Protein AF-Q7XZN8-F1 (afdb_monomer)

Sequence (76 aa):
LSDETWKMGDIVHTLTNRRWLEKCVTYAESHDQALVGDKTIAFWLMDKDMYDFMALDRPSTPTIDRGIALHKMIRL

Mean predicted aligned error: 3.27 Å

Organism: Zea mays (NCBI:txid4577)

Radius of gyration: 15.39 Å; Cα contacts (8 Å, |Δi|>4): 42; chains: 1; bounding box: 31×27×46 Å

InterPro domains:
  IPR017853 Glycoside hydrolase superfamily [SSF51445] (3-73)

Solvent-accessible surface area (backbone atoms only — not comparable to full-atom values): 5007 Å² total; per-residue (Å²): 135,64,79,90,72,63,56,65,66,57,53,52,46,68,76,61,73,66,64,86,97,58,90,80,90,84,74,84,72,60,76,70,34,71,36,95,91,55,63,38,72,66,46,73,49,30,47,76,53,56,78,76,38,70,52,90,93,50,81,66,45,76,54,47,56,51,25,57,51,49,60,47,65,70,70,109

Structure (mmCIF, N/CA/C/O backbone):
data_AF-Q7XZN8-F1
#
_entry.id   AF-Q7XZN8-F1
#
loop_
_atom_site.group_PDB
_atom_site.id
_atom_site.type_symbol
_atom_site.label_atom_id
_atom_site.label_alt_id
_atom_site.label_comp_id
_atom_site.label_asym_id
_atom_site.label_entity_id
_atom_site.label_seq_id
_atom_site.pdbx_PDB_ins_code
_atom_site.Cartn_x
_atom_site.Cartn_y
_atom_site.Cartn_z
_atom_site.occupancy
_atom_site.B_iso_or_equiv
_atom_site.auth_seq_id
_atom_site.auth_comp_id
_atom_site.auth_asym_id
_atom_site.auth_atom_id
_atom_site.pdbx_PDB_model_num
ATOM 1 N N . LEU A 1 1 ? 16.090 2.677 2.111 1.00 64.88 1 LEU A N 1
ATOM 2 C CA . LEU A 1 1 ? 16.128 1.609 3.136 1.00 64.88 1 LEU A CA 1
ATOM 3 C C . LEU A 1 1 ? 15.727 0.317 2.457 1.00 64.88 1 LEU A C 1
ATOM 5 O O . LEU A 1 1 ? 14.900 0.382 1.556 1.00 64.88 1 LEU A O 1
ATOM 9 N N . SER A 1 2 ? 16.353 -0.795 2.822 1.00 87.75 2 SER A N 1
ATOM 10 C CA . SER A 1 2 ? 16.032 -2.098 2.245 1.00 87.75 2 SER A CA 1
ATOM 11 C C . SER A 1 2 ? 14.863 -2.745 2.996 1.00 87.75 2 SER A C 1
ATOM 13 O O . SER A 1 2 ? 14.588 -2.383 4.146 1.00 87.75 2 SER A O 1
ATOM 15 N N . ASP A 1 3 ? 14.157 -3.670 2.355 1.00 91.12 3 ASP A N 1
ATOM 16 C CA . ASP A 1 3 ? 12.930 -4.271 2.902 1.00 91.12 3 ASP A CA 1
ATOM 17 C C . ASP A 1 3 ? 13.180 -5.046 4.194 1.00 91.12 3 ASP A C 1
ATOM 19 O O . ASP A 1 3 ? 12.332 -5.097 5.080 1.00 91.12 3 ASP A O 1
ATOM 23 N N . GLU A 1 4 ? 14.384 -5.588 4.353 1.00 94.38 4 GLU A N 1
ATOM 24 C CA . GLU A 1 4 ? 14.795 -6.362 5.523 1.00 94.38 4 GLU A CA 1
ATOM 25 C C . GLU A 1 4 ? 14.865 -5.503 6.792 1.00 94.38 4 GLU A C 1
ATOM 27 O O . GLU A 1 4 ? 14.904 -6.025 7.904 1.00 94.38 4 GLU A O 1
ATOM 32 N N . THR A 1 5 ? 14.867 -4.175 6.644 1.00 96.50 5 THR A N 1
ATOM 33 C CA . THR A 1 5 ? 14.867 -3.240 7.776 1.00 96.50 5 THR A CA 1
ATOM 34 C C . THR A 1 5 ? 13.465 -2.936 8.306 1.00 96.50 5 THR A C 1
ATOM 36 O O . THR A 1 5 ? 13.329 -2.221 9.302 1.00 96.50 5 THR A O 1
ATOM 39 N N . TRP A 1 6 ? 12.414 -3.469 7.673 1.00 94.75 6 TRP A N 1
ATOM 40 C CA . TRP A 1 6 ? 11.037 -3.232 8.090 1.00 94.75 6 TRP A CA 1
ATOM 41 C C . TRP A 1 6 ? 10.732 -3.936 9.410 1.00 94.75 6 TRP A C 1
ATOM 43 O O . TRP A 1 6 ? 10.821 -5.157 9.550 1.00 94.75 6 TRP A O 1
ATOM 53 N N . LYS A 1 7 ? 10.324 -3.145 10.400 1.00 97.12 7 LYS A N 1
ATOM 54 C CA . LYS A 1 7 ? 9.964 -3.637 11.726 1.00 97.12 7 LYS A CA 1
ATOM 55 C C . LYS A 1 7 ? 8.499 -4.047 11.743 1.00 97.12 7 LYS A C 1
ATOM 57 O O . LYS A 1 7 ? 7.613 -3.214 11.907 1.00 97.12 7 LYS A O 1
ATOM 62 N N . MET A 1 8 ? 8.249 -5.349 11.634 1.00 96.56 8 MET A N 1
ATOM 63 C CA . MET A 1 8 ? 6.884 -5.895 11.638 1.00 96.56 8 MET A CA 1
ATOM 64 C C . MET A 1 8 ? 6.098 -5.519 12.905 1.00 96.56 8 MET A C 1
ATOM 66 O O . MET A 1 8 ? 4.897 -5.275 12.830 1.00 96.56 8 MET A O 1
ATOM 70 N N . GLY A 1 9 ? 6.776 -5.403 14.054 1.00 97.94 9 GLY A N 1
ATOM 71 C CA . GLY A 1 9 ? 6.163 -4.932 15.300 1.00 97.94 9 GLY A CA 1
ATOM 72 C C . GLY A 1 9 ? 5.631 -3.499 15.211 1.00 97.94 9 GLY A C 1
ATOM 73 O O . GLY A 1 9 ? 4.527 -3.241 15.685 1.00 97.94 9 GLY A O 1
ATOM 74 N N . ASP A 1 10 ? 6.361 -2.600 14.547 1.00 98.00 10 ASP A N 1
ATOM 75 C CA . ASP A 1 10 ? 5.947 -1.203 14.375 1.00 98.00 10 ASP A CA 1
ATOM 76 C C . ASP A 1 10 ? 4.728 -1.120 13.447 1.00 98.00 10 ASP A C 1
ATOM 78 O O . ASP A 1 10 ? 3.771 -0.420 13.759 1.00 98.00 10 ASP A O 1
ATOM 82 N N . ILE A 1 11 ? 4.707 -1.904 12.361 1.00 97.19 11 ILE A N 1
ATOM 83 C CA . ILE A 1 11 ? 3.565 -1.972 11.434 1.00 97.19 11 ILE A CA 1
ATOM 84 C C . ILE A 1 11 ? 2.301 -2.434 12.169 1.00 97.19 11 ILE A C 1
ATOM 86 O O . ILE A 1 11 ? 1.267 -1.767 12.115 1.00 97.19 11 ILE A O 1
ATOM 90 N N . VAL A 1 12 ? 2.380 -3.553 12.897 1.00 98.00 12 VAL A N 1
ATOM 91 C CA . VAL A 1 12 ? 1.244 -4.077 13.672 1.00 98.00 12 VAL A CA 1
ATOM 92 C C . VAL A 1 12 ? 0.803 -3.070 14.727 1.00 98.00 12 VAL A C 1
ATOM 94 O O . VAL A 1 12 ? -0.396 -2.840 14.887 1.00 98.00 12 VAL A O 1
ATOM 97 N N . HIS A 1 13 ? 1.747 -2.445 15.430 1.00 98.19 13 HIS A N 1
ATOM 98 C CA . HIS A 1 13 ? 1.431 -1.429 16.423 1.00 98.19 13 HIS A CA 1
ATOM 99 C C . HIS A 1 13 ? 0.683 -0.248 15.794 1.00 98.19 13 HIS A C 1
ATOM 101 O O . HIS A 1 13 ? -0.394 0.097 16.266 1.00 98.19 13 HIS A O 1
ATOM 107 N N . THR A 1 14 ? 1.175 0.320 14.691 1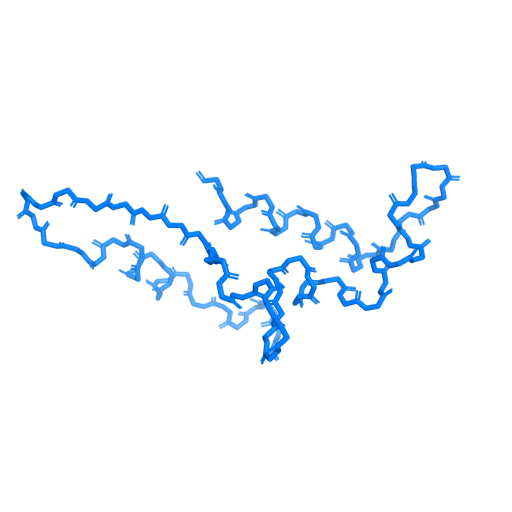.00 97.94 14 THR A N 1
ATOM 108 C CA . THR A 1 14 ? 0.517 1.434 13.994 1.00 97.94 14 THR A CA 1
ATOM 109 C C . THR A 1 14 ? -0.893 1.078 13.515 1.00 97.94 14 THR A C 1
ATOM 111 O O . THR A 1 14 ? -1.798 1.897 13.646 1.00 97.94 14 THR A O 1
ATOM 114 N N . LEU A 1 15 ? -1.113 -0.143 13.013 1.00 97.19 15 LEU A N 1
ATOM 115 C CA . LEU A 1 15 ? -2.430 -0.586 12.533 1.00 97.19 15 LEU A CA 1
ATOM 116 C C . LEU A 1 15 ? -3.433 -0.861 13.664 1.00 97.19 15 LEU A C 1
ATOM 118 O O . LEU A 1 15 ? -4.644 -0.731 13.475 1.00 97.19 15 LEU A O 1
ATOM 122 N N . THR A 1 16 ? -2.947 -1.273 14.835 1.00 97.12 16 THR A N 1
ATOM 123 C CA . THR A 1 16 ? -3.792 -1.708 15.960 1.00 97.12 16 THR A CA 1
ATOM 124 C C . THR A 1 16 ? -3.932 -0.670 17.071 1.00 97.12 16 THR A C 1
ATOM 126 O O . THR A 1 16 ? -4.836 -0.805 17.897 1.00 97.12 16 THR A O 1
ATOM 129 N N . ASN A 1 17 ? -3.090 0.368 17.098 1.00 97.88 17 ASN A N 1
ATOM 130 C CA . ASN A 1 17 ? -3.096 1.405 18.126 1.00 97.88 17 ASN A CA 1
ATOM 131 C C . ASN A 1 17 ? -4.294 2.354 17.967 1.00 97.88 17 ASN A C 1
ATOM 133 O O . ASN A 1 17 ? -4.199 3.447 17.411 1.00 97.88 17 ASN A O 1
ATOM 137 N N . ARG A 1 18 ? -5.447 1.912 18.465 1.00 97.06 18 ARG A N 1
ATOM 138 C CA . ARG A 1 18 ? -6.711 2.649 18.451 1.00 97.06 18 ARG A CA 1
ATOM 139 C C . ARG A 1 18 ? -7.462 2.454 19.760 1.00 97.06 18 ARG A C 1
ATOM 141 O O . ARG A 1 18 ? -7.271 1.462 20.464 1.00 97.06 18 ARG A O 1
ATOM 148 N N . ARG A 1 19 ? -8.347 3.396 20.083 1.00 97.38 19 ARG A N 1
ATOM 149 C CA . ARG A 1 19 ? -9.140 3.346 21.315 1.00 97.38 19 ARG A CA 1
ATOM 150 C C . ARG A 1 19 ? -10.162 2.218 21.251 1.00 97.38 19 ARG A C 1
ATOM 152 O O . ARG A 1 19 ? -10.858 2.035 20.253 1.00 97.38 19 ARG A O 1
ATOM 159 N N . TRP A 1 20 ? -10.271 1.468 22.343 1.00 96.19 20 TRP A N 1
ATOM 160 C CA . TRP A 1 20 ? -11.336 0.485 22.472 1.00 96.19 20 TRP A CA 1
ATOM 161 C C . TRP A 1 20 ? -12.699 1.206 22.513 1.00 96.19 20 TRP A C 1
ATOM 163 O O . TRP A 1 20 ? -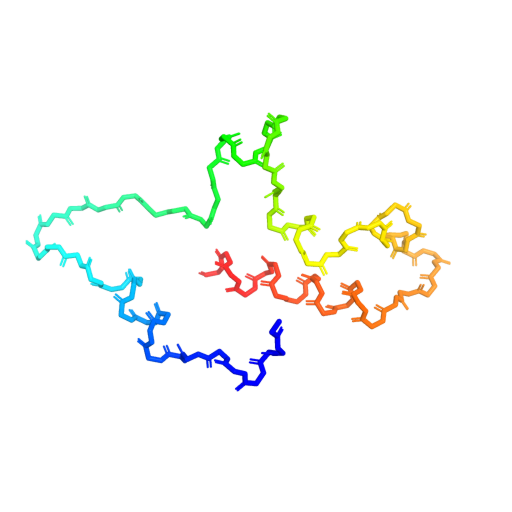12.829 2.254 23.137 1.00 96.19 20 TRP A O 1
ATOM 173 N N . LEU A 1 21 ? -13.692 0.635 21.827 1.00 96.00 21 LEU A N 1
ATOM 174 C CA . LEU A 1 21 ? -15.070 1.083 21.618 1.00 96.00 21 LEU A CA 1
ATOM 175 C C . LEU A 1 21 ? -15.238 2.261 20.652 1.00 96.00 21 LEU A C 1
ATOM 177 O O . LEU A 1 21 ? -16.364 2.693 20.418 1.00 96.00 21 LEU A O 1
ATOM 181 N N . GLU A 1 22 ? -14.161 2.707 20.004 1.00 97.88 22 GLU A N 1
ATOM 182 C CA . GLU A 1 22 ? -14.222 3.712 18.944 1.00 97.88 22 GLU A CA 1
ATOM 183 C C . GLU A 1 22 ? -14.031 3.054 17.575 1.00 97.88 22 GLU A C 1
ATOM 185 O O . GLU A 1 22 ? -13.043 2.366 17.312 1.00 97.88 22 GLU A O 1
ATOM 190 N N . LYS A 1 23 ? -15.016 3.231 16.688 1.00 96.88 23 LYS A N 1
ATOM 191 C CA . LYS A 1 23 ? -14.921 2.754 15.304 1.00 96.88 23 LYS A CA 1
ATOM 192 C C . LYS A 1 23 ? -13.963 3.658 14.531 1.00 96.88 23 LYS A C 1
ATOM 194 O O . LYS A 1 23 ? -14.058 4.877 14.628 1.00 96.88 23 LYS A O 1
ATOM 199 N N . CYS A 1 24 ? -13.101 3.061 13.714 1.00 96.94 24 CYS A N 1
ATO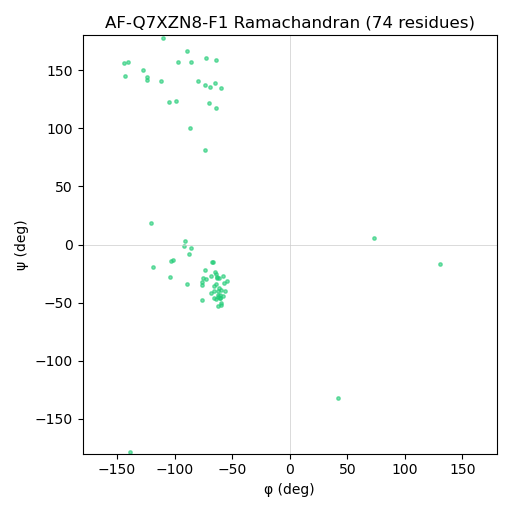M 200 C CA . CYS A 1 24 ? -12.154 3.783 12.867 1.00 96.94 24 CYS A CA 1
ATOM 201 C C . CYS A 1 24 ? -12.334 3.370 11.405 1.00 96.94 24 CYS A C 1
ATOM 203 O O . CYS A 1 24 ? -12.589 2.198 11.122 1.00 96.94 24 CYS A O 1
ATOM 205 N N . VAL A 1 25 ? -12.163 4.323 10.490 1.00 97.00 25 VAL A N 1
ATOM 206 C CA . VAL A 1 25 ? -12.023 4.061 9.054 1.00 97.00 25 VAL A CA 1
ATOM 207 C C . VAL A 1 25 ? -10.537 4.085 8.736 1.00 97.00 25 VAL A C 1
ATOM 209 O O . VAL A 1 25 ? -9.863 5.068 9.034 1.00 97.00 25 VAL A O 1
ATOM 212 N N . THR A 1 26 ? -10.026 3.002 8.163 1.00 96.38 26 THR A N 1
ATOM 213 C CA . THR A 1 26 ? -8.612 2.864 7.809 1.00 96.38 26 THR A CA 1
ATOM 214 C C . THR A 1 26 ? -8.452 2.848 6.300 1.00 96.38 26 THR A C 1
ATOM 216 O O . THR A 1 26 ? -9.245 2.231 5.590 1.00 96.38 26 THR A O 1
ATOM 219 N N . TYR A 1 27 ? -7.406 3.502 5.821 1.00 97.56 27 TYR A N 1
ATOM 220 C CA . TYR A 1 27 ? -7.009 3.540 4.421 1.00 97.56 27 TYR A CA 1
ATOM 221 C C . TYR A 1 27 ? -5.480 3.535 4.358 1.00 97.56 27 TYR A C 1
ATOM 223 O O . TYR A 1 27 ? -4.826 4.088 5.241 1.00 97.56 27 TYR A O 1
ATOM 231 N N . ALA A 1 28 ? -4.911 2.885 3.343 1.00 97.25 28 ALA A N 1
ATOM 232 C CA . ALA A 1 28 ? -3.459 2.814 3.172 1.00 97.25 28 ALA A CA 1
ATOM 233 C C . ALA A 1 28 ? -2.869 4.124 2.616 1.00 97.25 28 ALA A C 1
ATOM 235 O O . ALA A 1 28 ? -1.754 4.500 2.959 1.00 97.25 28 ALA A O 1
ATOM 236 N N . GLU A 1 29 ? -3.636 4.830 1.786 1.00 97.69 29 GLU A N 1
ATOM 237 C CA . GLU A 1 29 ? -3.318 6.145 1.227 1.00 97.69 29 GLU A CA 1
ATOM 238 C C . GLU A 1 29 ? -4.608 6.968 1.115 1.00 97.69 29 GLU A C 1
ATOM 240 O O . GLU A 1 29 ? -5.705 6.403 1.078 1.00 97.69 29 GLU A O 1
ATOM 245 N N . SER A 1 30 ? -4.494 8.295 1.106 1.00 96.00 30 SER A N 1
ATOM 246 C CA . SER A 1 30 ? -5.628 9.211 0.964 1.00 96.00 30 SER A CA 1
ATOM 247 C C . SER A 1 30 ? -5.593 9.924 -0.390 1.00 96.00 30 SER A C 1
ATOM 249 O O . SER A 1 30 ? -4.670 9.750 -1.183 1.00 96.00 30 SER A O 1
ATOM 251 N N . HIS A 1 31 ? -6.602 10.754 -0.655 1.00 95.94 31 HIS A N 1
ATOM 252 C CA . HIS A 1 31 ? -6.656 11.548 -1.880 1.00 95.94 31 HIS A CA 1
ATOM 253 C C . HIS A 1 31 ? -5.508 12.563 -2.008 1.00 95.94 31 HIS A C 1
ATOM 255 O O . HIS A 1 31 ? -5.099 12.856 -3.128 1.00 95.94 31 HIS A O 1
ATOM 261 N N . ASP A 1 32 ? -4.955 13.052 -0.891 1.00 94.94 32 ASP A N 1
ATOM 262 C CA . ASP A 1 32 ? -3.869 14.037 -0.908 1.00 94.94 32 ASP A CA 1
ATOM 263 C C . ASP A 1 32 ? -2.586 13.448 -1.506 1.00 94.94 32 ASP A C 1
ATOM 265 O O . ASP A 1 32 ? -1.896 14.121 -2.268 1.00 94.94 32 ASP A O 1
ATOM 269 N N . GLN A 1 33 ? -2.302 12.162 -1.254 1.00 95.81 33 GLN A N 1
ATOM 270 C CA . GLN A 1 33 ? -1.136 11.474 -1.826 1.00 95.81 33 GLN A CA 1
ATOM 271 C C . GLN A 1 33 ? -1.222 11.286 -3.349 1.00 95.81 33 GLN A C 1
ATOM 273 O O . GLN A 1 33 ? -0.219 10.981 -3.993 1.00 95.81 33 GLN A O 1
ATOM 278 N N . ALA A 1 34 ? -2.410 11.455 -3.937 1.00 93.94 34 ALA A N 1
ATOM 279 C CA . ALA A 1 34 ? -2.605 11.416 -5.383 1.00 93.94 34 ALA A CA 1
ATOM 280 C C . ALA A 1 34 ? -2.398 12.787 -6.054 1.00 93.94 34 ALA A C 1
ATOM 282 O O . ALA A 1 34 ? -2.409 12.871 -7.284 1.00 93.94 34 ALA A O 1
ATOM 283 N N . LEU A 1 35 ? -2.239 13.858 -5.270 1.00 93.69 35 LEU A N 1
ATOM 284 C CA . LEU A 1 35 ? -2.044 15.214 -5.773 1.00 93.69 35 LEU A CA 1
ATOM 285 C C . LEU A 1 35 ? -0.564 15.539 -6.002 1.00 93.69 35 LEU A C 1
ATOM 287 O O . LEU A 1 35 ? 0.353 14.850 -5.558 1.00 93.69 35 LEU A O 1
ATOM 291 N N . VAL A 1 36 ? -0.335 16.647 -6.710 1.00 86.94 36 VAL A N 1
ATOM 292 C CA . VAL A 1 36 ? 1.009 17.180 -6.951 1.00 86.94 36 VAL A CA 1
ATOM 293 C C . VAL A 1 36 ? 1.628 17.602 -5.620 1.00 86.94 36 VAL A C 1
ATOM 295 O O . VAL A 1 36 ? 1.133 18.516 -4.965 1.00 86.94 36 VAL A O 1
ATOM 298 N N . GLY A 1 37 ? 2.733 16.960 -5.248 1.00 88.19 37 GLY A N 1
ATOM 299 C CA . GLY A 1 37 ? 3.452 17.232 -4.000 1.00 88.19 37 GLY A CA 1
ATOM 300 C C . GLY A 1 37 ? 3.774 15.974 -3.199 1.00 88.19 37 GLY A C 1
ATOM 301 O O . GLY A 1 37 ? 4.681 16.013 -2.372 1.00 88.19 37 GLY A O 1
ATOM 302 N N . ASP A 1 38 ? 3.105 14.859 -3.496 1.00 94.38 38 ASP A N 1
ATOM 303 C CA . ASP A 1 38 ? 3.412 13.540 -2.943 1.00 94.38 38 ASP A CA 1
ATOM 304 C C . ASP A 1 38 ? 3.298 12.456 -4.037 1.00 94.38 38 ASP A C 1
ATOM 306 O O . ASP A 1 38 ? 3.085 12.752 -5.217 1.00 94.38 38 ASP A O 1
ATOM 310 N N . LYS A 1 39 ? 3.518 11.196 -3.663 1.00 95.19 39 LYS A N 1
ATOM 311 C CA . LYS A 1 39 ? 3.454 10.022 -4.530 1.00 95.19 39 LYS A CA 1
ATOM 312 C C . LYS A 1 39 ? 2.463 9.007 -3.959 1.00 95.19 39 LYS A C 1
ATOM 314 O O . LYS A 1 39 ? 2.458 8.733 -2.760 1.00 95.19 39 LYS A O 1
ATOM 319 N N . THR A 1 40 ? 1.705 8.361 -4.841 1.00 97.44 40 THR A N 1
ATOM 320 C CA . THR A 1 40 ? 0.890 7.191 -4.479 1.00 97.44 40 THR A CA 1
ATOM 321 C C . THR A 1 40 ? 1.777 6.027 -4.040 1.00 97.44 40 THR A C 1
ATOM 323 O O . THR A 1 40 ? 2.948 5.946 -4.426 1.00 97.44 40 THR A O 1
ATOM 326 N N . ILE A 1 41 ? 1.227 5.070 -3.289 1.00 97.62 41 ILE A N 1
ATOM 327 C CA . ILE A 1 41 ? 1.959 3.856 -2.885 1.00 97.62 41 ILE A CA 1
ATOM 328 C C . ILE A 1 41 ? 2.489 3.116 -4.121 1.00 97.62 41 ILE A C 1
ATOM 330 O O . ILE A 1 41 ? 3.627 2.649 -4.127 1.00 97.62 41 ILE A O 1
ATOM 334 N N . ALA A 1 42 ? 1.700 3.044 -5.196 1.00 97.44 42 ALA A N 1
ATOM 335 C CA . ALA A 1 42 ? 2.132 2.444 -6.456 1.00 97.44 42 ALA A CA 1
ATOM 336 C C . ALA A 1 42 ? 3.390 3.129 -7.017 1.00 97.44 42 ALA A C 1
ATOM 338 O O . ALA A 1 42 ? 4.341 2.451 -7.409 1.00 97.44 42 ALA A O 1
ATOM 339 N N . PHE A 1 43 ? 3.432 4.463 -6.995 1.00 97.06 43 PHE A N 1
ATOM 340 C CA . PHE A 1 43 ? 4.571 5.222 -7.502 1.00 97.06 43 PHE A CA 1
ATOM 341 C C . PHE A 1 43 ? 5.778 5.192 -6.548 1.00 97.06 43 PHE A C 1
ATOM 343 O O . PHE A 1 43 ? 6.916 5.206 -7.006 1.00 97.06 43 PHE A O 1
ATOM 350 N N . TRP A 1 44 ? 5.562 5.053 -5.237 1.00 97.00 44 TRP A N 1
ATOM 351 C CA . TRP A 1 44 ? 6.630 4.748 -4.276 1.00 97.00 44 TRP A CA 1
ATOM 352 C C . TRP A 1 44 ? 7.277 3.378 -4.515 1.00 97.00 44 TRP A C 1
ATOM 354 O O . TRP A 1 44 ? 8.472 3.216 -4.274 1.00 97.00 44 TRP A O 1
ATOM 364 N N . LEU A 1 45 ? 6.502 2.389 -4.971 1.00 96.75 45 LEU A N 1
ATOM 365 C CA . LEU A 1 45 ? 6.970 1.013 -5.144 1.00 96.75 45 LEU A CA 1
ATOM 366 C C . LEU A 1 45 ? 7.586 0.729 -6.519 1.00 96.75 45 LEU A C 1
ATOM 368 O O . LEU A 1 45 ? 8.495 -0.095 -6.601 1.00 96.75 45 LEU A O 1
ATOM 372 N N . MET A 1 46 ? 7.075 1.363 -7.576 1.00 97.50 46 MET A N 1
ATOM 373 C CA . MET A 1 46 ? 7.429 1.052 -8.969 1.00 97.50 46 MET A CA 1
ATOM 374 C C . MET A 1 46 ? 8.071 2.228 -9.717 1.00 97.50 46 MET A C 1
ATOM 376 O O . MET A 1 46 ? 8.739 2.006 -10.723 1.00 97.50 46 MET A O 1
ATOM 380 N N . ASP A 1 47 ? 7.894 3.461 -9.229 1.00 96.12 47 ASP A N 1
ATOM 381 C CA . ASP A 1 47 ? 8.426 4.702 -9.809 1.00 96.12 47 ASP A CA 1
ATOM 382 C C . ASP A 1 47 ? 8.307 4.732 -11.348 1.00 96.12 47 ASP A C 1
ATOM 384 O O . ASP A 1 47 ? 7.243 4.431 -11.898 1.00 96.12 47 ASP A O 1
ATOM 388 N N . LYS A 1 48 ? 9.379 5.081 -12.069 1.00 96.44 48 LYS A N 1
ATOM 389 C CA . LYS A 1 48 ? 9.359 5.172 -13.535 1.00 96.44 48 LYS A CA 1
ATOM 390 C C . LYS A 1 48 ? 9.101 3.841 -14.255 1.00 96.44 48 LYS A C 1
ATOM 392 O O . LYS A 1 48 ? 8.579 3.866 -15.365 1.00 96.44 48 LYS A O 1
ATOM 397 N N . ASP A 1 49 ? 9.421 2.695 -13.647 1.00 95.19 49 ASP A N 1
ATOM 398 C CA . ASP A 1 49 ? 9.256 1.386 -14.299 1.00 95.19 49 ASP A CA 1
ATOM 399 C C . ASP A 1 49 ? 7.770 1.090 -14.566 1.00 95.19 49 ASP A C 1
ATOM 401 O O . ASP A 1 49 ? 7.432 0.345 -15.489 1.00 95.19 49 ASP A O 1
ATOM 405 N N . MET A 1 50 ? 6.873 1.725 -13.802 1.00 95.62 50 MET A N 1
ATOM 406 C CA . MET A 1 50 ? 5.424 1.638 -13.986 1.00 95.62 50 MET A CA 1
ATOM 407 C C . MET A 1 50 ? 4.973 2.083 -15.389 1.00 95.62 50 MET A C 1
ATOM 409 O O . MET A 1 50 ? 3.940 1.621 -15.870 1.00 95.62 50 MET A O 1
ATOM 413 N N . TYR A 1 51 ? 5.721 2.961 -16.062 1.00 95.25 51 TYR A N 1
ATOM 414 C CA . TYR A 1 51 ? 5.355 3.431 -17.401 1.00 95.25 51 TYR A CA 1
ATOM 415 C C . TYR A 1 51 ? 5.652 2.397 -18.493 1.00 95.25 51 TYR A C 1
ATOM 417 O O . TYR A 1 51 ? 4.886 2.272 -19.449 1.00 95.25 51 TYR A O 1
ATOM 425 N N . ASP A 1 52 ? 6.728 1.626 -18.337 1.00 94.62 52 ASP A N 1
ATOM 426 C CA . ASP A 1 52 ? 7.261 0.787 -19.412 1.00 94.62 52 ASP A CA 1
ATOM 427 C C . ASP A 1 52 ? 6.924 -0.702 -19.249 1.00 94.62 52 ASP A C 1
ATOM 429 O O . ASP A 1 52 ? 6.801 -1.411 -20.252 1.00 94.62 52 ASP A O 1
ATOM 433 N N . PHE A 1 53 ? 6.734 -1.175 -18.010 1.00 95.44 53 PHE A N 1
ATOM 434 C CA . PHE A 1 53 ? 6.722 -2.607 -17.668 1.00 95.44 53 PHE A CA 1
AT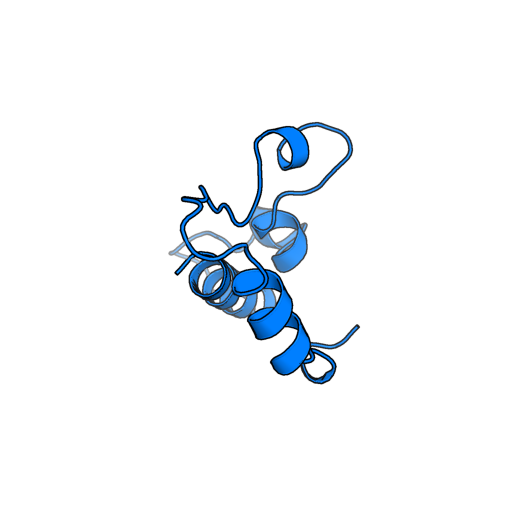OM 435 C C . PHE A 1 53 ? 5.412 -3.114 -17.041 1.00 95.44 53 PHE A C 1
ATOM 437 O O . PHE A 1 53 ? 5.382 -4.187 -16.445 1.00 95.44 53 PHE A O 1
ATOM 444 N N . MET A 1 54 ? 4.310 -2.373 -17.194 1.00 95.19 54 MET A N 1
ATOM 445 C CA . MET A 1 54 ? 2.976 -2.780 -16.711 1.00 95.19 54 MET A CA 1
ATOM 446 C C . MET A 1 54 ? 2.143 -3.552 -17.749 1.00 95.19 54 MET A C 1
ATOM 448 O O . MET A 1 54 ? 1.004 -3.932 -17.475 1.00 95.19 54 MET A O 1
ATOM 452 N N . ALA A 1 55 ? 2.676 -3.755 -18.956 1.00 94.19 55 ALA A N 1
ATOM 453 C CA . ALA A 1 55 ? 1.972 -4.440 -20.035 1.00 94.19 55 ALA A CA 1
ATOM 454 C C . ALA A 1 55 ? 2.022 -5.969 -19.863 1.00 94.19 55 ALA A C 1
ATOM 456 O O . ALA A 1 55 ? 3.052 -6.521 -19.492 1.00 94.19 55 ALA A O 1
ATOM 457 N N . LEU A 1 56 ? 0.916 -6.656 -20.167 1.00 93.06 56 LEU A N 1
ATOM 458 C CA . LEU A 1 56 ? 0.800 -8.117 -20.024 1.00 93.06 56 LEU A CA 1
ATOM 459 C C . LEU A 1 56 ? 1.570 -8.903 -21.096 1.00 93.06 56 LEU A C 1
ATOM 461 O O . LEU A 1 56 ? 1.858 -10.081 -20.912 1.00 93.06 56 LEU A O 1
ATOM 465 N N . ASP A 1 57 ? 1.848 -8.271 -22.233 1.00 93.19 57 ASP A N 1
ATOM 466 C CA . ASP A 1 57 ? 2.489 -8.866 -23.407 1.00 93.19 57 ASP A CA 1
ATOM 467 C C . ASP A 1 57 ? 4.019 -8.728 -23.397 1.00 93.19 57 ASP A C 1
ATOM 469 O O . ASP A 1 57 ? 4.693 -9.144 -24.341 1.00 93.19 57 ASP A O 1
ATOM 473 N N . ARG A 1 58 ? 4.579 -8.153 -22.328 1.00 86.56 58 ARG A 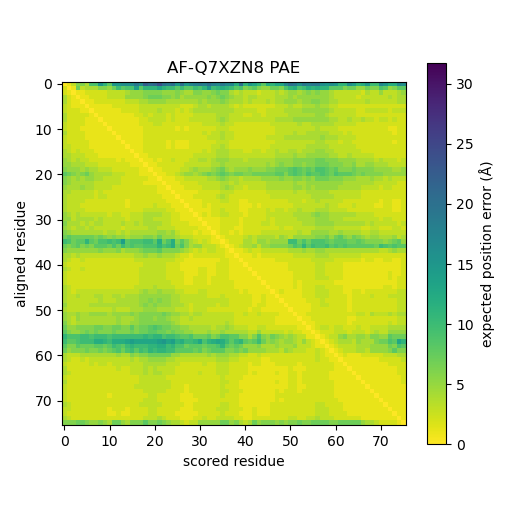N 1
ATOM 474 C CA . ARG A 1 58 ? 6.013 -7.924 -22.153 1.00 86.56 58 ARG A CA 1
ATOM 475 C C . ARG A 1 58 ? 6.478 -8.501 -20.812 1.00 86.56 58 ARG A C 1
ATOM 477 O O . ARG A 1 58 ? 5.687 -8.558 -19.873 1.00 86.56 58 ARG A O 1
ATOM 484 N N . PRO A 1 59 ? 7.744 -8.942 -20.697 1.00 89.38 59 PRO A N 1
ATOM 485 C CA . PRO A 1 59 ? 8.277 -9.406 -19.422 1.00 89.38 59 PRO A CA 1
ATOM 486 C C . PRO A 1 59 ? 8.209 -8.298 -18.365 1.00 89.38 59 PRO A C 1
ATOM 488 O O . PRO A 1 59 ? 8.602 -7.161 -18.639 1.00 89.38 59 PRO A O 1
ATOM 491 N N . SER A 1 60 ? 7.746 -8.639 -17.162 1.00 92.44 60 SER A N 1
ATOM 492 C CA . SER A 1 60 ? 7.835 -7.753 -16.004 1.00 92.44 60 SER A CA 1
ATOM 493 C C . SER A 1 60 ? 9.277 -7.665 -15.498 1.00 92.44 60 SER A C 1
ATOM 495 O O . SER A 1 60 ? 10.130 -8.511 -15.791 1.00 92.44 60 SER A O 1
ATOM 497 N N . THR A 1 61 ? 9.565 -6.614 -14.732 1.00 95.62 61 THR A N 1
ATOM 498 C CA . THR A 1 61 ? 10.825 -6.492 -13.994 1.00 95.62 61 THR A CA 1
ATOM 499 C C . THR A 1 61 ? 10.632 -6.954 -12.548 1.00 95.62 61 THR A C 1
ATOM 501 O O . THR A 1 61 ? 9.520 -6.855 -12.018 1.00 95.62 61 THR A O 1
ATOM 504 N N . PRO A 1 62 ? 11.705 -7.366 -11.845 1.00 96.00 62 PRO A N 1
ATOM 505 C CA . PRO A 1 62 ? 11.625 -7.672 -10.415 1.00 96.00 62 PRO A CA 1
ATOM 506 C C . PRO A 1 62 ? 11.048 -6.520 -9.575 1.00 96.00 62 PRO A C 1
ATOM 508 O O . PRO A 1 62 ? 10.369 -6.764 -8.580 1.00 96.00 62 PRO A O 1
ATOM 511 N N . THR A 1 63 ? 11.277 -5.265 -9.986 1.00 96.19 63 THR A N 1
ATOM 512 C CA . THR A 1 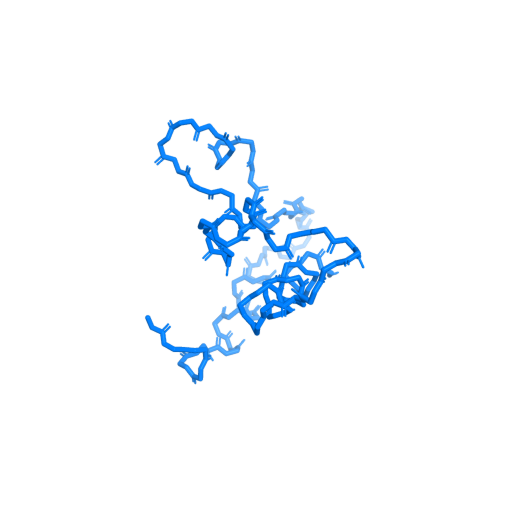63 ? 10.694 -4.068 -9.360 1.00 96.19 63 THR A CA 1
ATOM 513 C C . THR A 1 63 ? 9.173 -4.049 -9.490 1.00 96.19 63 THR A C 1
ATOM 515 O O . THR A 1 63 ? 8.485 -3.829 -8.493 1.00 96.19 63 THR A O 1
ATOM 518 N N . ILE A 1 64 ? 8.640 -4.311 -10.690 1.00 97.06 64 ILE A N 1
ATOM 519 C CA . ILE A 1 64 ? 7.192 -4.365 -10.937 1.00 97.06 64 ILE A CA 1
ATOM 520 C C . ILE A 1 64 ? 6.550 -5.525 -10.185 1.00 97.06 64 ILE A C 1
ATOM 522 O O . ILE A 1 64 ? 5.551 -5.317 -9.498 1.00 97.06 64 ILE A O 1
ATOM 526 N N . ASP A 1 65 ? 7.138 -6.719 -10.239 1.00 96.88 65 ASP A N 1
ATOM 527 C CA . ASP A 1 65 ? 6.593 -7.892 -9.548 1.00 96.88 65 ASP A CA 1
ATOM 528 C C . ASP A 1 65 ? 6.520 -7.661 -8.034 1.00 96.88 65 ASP A C 1
ATOM 530 O O . ASP A 1 65 ? 5.480 -7.884 -7.401 1.00 96.88 65 ASP A O 1
ATOM 534 N N . ARG A 1 66 ? 7.606 -7.128 -7.457 1.00 97.19 66 ARG A N 1
ATOM 535 C CA . ARG A 1 66 ? 7.662 -6.718 -6.051 1.00 97.19 66 ARG A CA 1
ATOM 536 C C . ARG A 1 6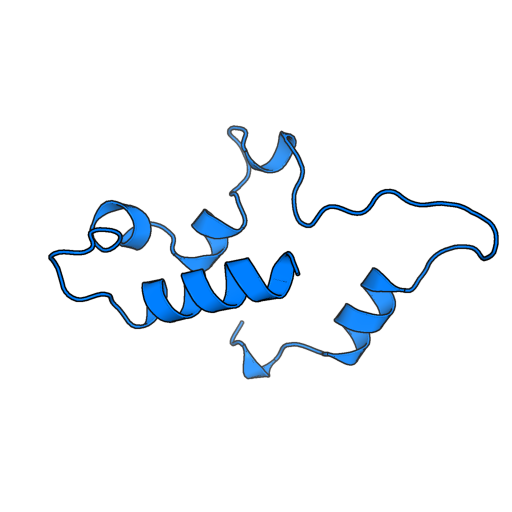6 ? 6.634 -5.630 -5.747 1.00 97.19 66 ARG A C 1
ATOM 538 O O . ARG A 1 66 ? 5.929 -5.721 -4.742 1.00 97.19 66 ARG A O 1
ATO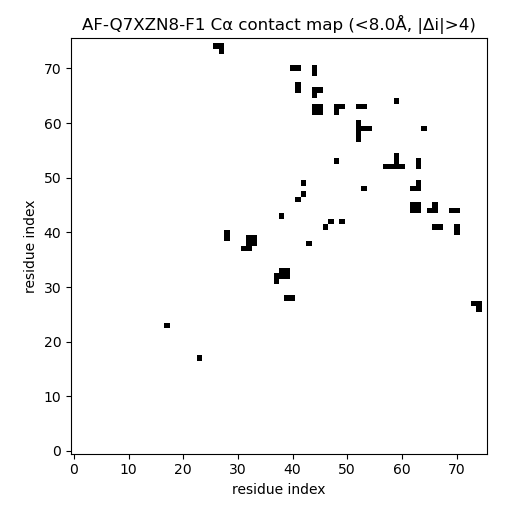M 545 N N . GLY A 1 67 ? 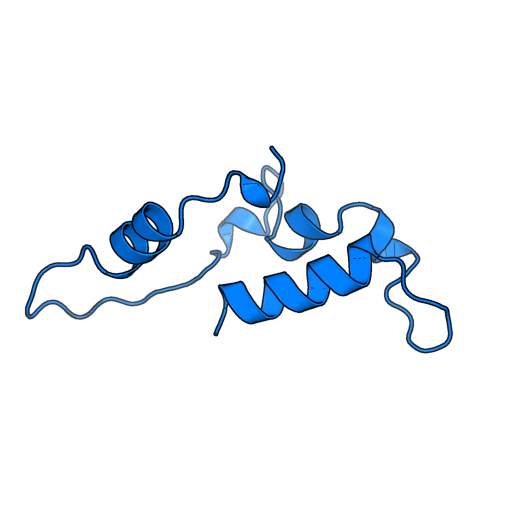6.534 -4.611 -6.597 1.00 97.25 67 GLY A N 1
ATOM 546 C CA . GLY A 1 67 ? 5.610 -3.497 -6.417 1.00 97.25 67 GLY A CA 1
ATOM 547 C C . GLY A 1 67 ? 4.152 -3.942 -6.423 1.00 97.25 67 GLY A C 1
ATOM 548 O O . GLY A 1 67 ? 3.400 -3.589 -5.518 1.00 97.25 67 GLY A O 1
ATOM 549 N N . ILE A 1 68 ? 3.763 -4.805 -7.362 1.00 97.19 68 ILE A N 1
ATOM 550 C CA . ILE A 1 68 ? 2.420 -5.390 -7.429 1.00 97.19 68 ILE A CA 1
ATOM 551 C C . ILE A 1 68 ? 2.125 -6.239 -6.187 1.00 97.19 68 ILE A C 1
ATOM 553 O O . ILE A 1 68 ? 1.023 -6.156 -5.635 1.00 97.19 68 ILE A O 1
ATOM 557 N N . ALA A 1 69 ? 3.076 -7.064 -5.741 1.00 97.69 69 ALA A N 1
ATOM 558 C CA . ALA A 1 69 ? 2.907 -7.895 -4.552 1.00 97.69 69 ALA A CA 1
ATOM 559 C C . ALA A 1 69 ? 2.696 -7.042 -3.292 1.00 97.69 69 ALA A C 1
ATOM 561 O O . ALA A 1 69 ? 1.683 -7.200 -2.607 1.00 97.69 69 ALA A O 1
ATOM 562 N N . LEU A 1 70 ? 3.588 -6.083 -3.034 1.00 97.81 70 LEU A N 1
ATOM 563 C CA . LEU A 1 70 ? 3.509 -5.211 -1.861 1.00 97.81 70 LEU A CA 1
ATOM 564 C C . LEU A 1 70 ? 2.286 -4.294 -1.898 1.00 97.81 70 LEU A C 1
ATOM 566 O O . LEU A 1 70 ? 1.604 -4.148 -0.889 1.00 97.81 70 LEU A O 1
ATOM 570 N N . HIS A 1 71 ? 1.931 -3.748 -3.061 1.00 98.19 71 HIS A N 1
ATOM 571 C CA . HIS A 1 71 ? 0.738 -2.916 -3.211 1.00 98.19 71 HIS A CA 1
ATOM 572 C C . HIS A 1 71 ? -0.556 -3.680 -2.877 1.00 98.19 71 HIS A C 1
ATOM 574 O O . HIS A 1 71 ? -1.539 -3.084 -2.435 1.00 98.19 71 HIS A O 1
ATOM 580 N N . LYS A 1 72 ? -0.589 -5.007 -3.076 1.00 98.12 72 LYS A N 1
ATOM 581 C CA . LYS A 1 72 ? -1.691 -5.864 -2.606 1.00 98.12 72 LYS A CA 1
ATOM 582 C C . LYS A 1 72 ? -1.604 -6.115 -1.103 1.00 98.12 72 LYS A C 1
ATOM 584 O O . LYS A 1 72 ? -2.605 -5.936 -0.424 1.00 98.12 72 LYS A O 1
ATOM 589 N N . MET A 1 73 ? -0.429 -6.478 -0.589 1.00 98.06 73 MET A N 1
ATOM 590 C CA . MET A 1 73 ? -0.237 -6.771 0.838 1.00 98.06 73 MET A CA 1
ATOM 591 C C . MET A 1 73 ? -0.541 -5.574 1.745 1.00 98.06 73 MET A C 1
ATOM 593 O O . MET A 1 73 ? -1.103 -5.762 2.812 1.00 98.06 73 MET A O 1
ATOM 597 N N . ILE A 1 74 ? -0.206 -4.354 1.322 1.00 97.81 74 ILE A N 1
ATOM 598 C CA . ILE A 1 74 ? -0.440 -3.129 2.103 1.00 97.81 74 ILE A CA 1
ATOM 599 C C . ILE A 1 74 ? -1.940 -2.796 2.227 1.00 97.81 74 ILE A C 1
ATOM 601 O O . ILE A 1 74 ? -2.343 -2.135 3.180 1.00 97.81 74 ILE A O 1
ATOM 605 N N . ARG A 1 75 ? -2.771 -3.223 1.267 1.00 96.69 75 ARG A N 1
ATOM 606 C CA . ARG A 1 75 ? -4.204 -2.876 1.205 1.00 96.69 75 ARG A CA 1
ATOM 607 C C . ARG A 1 75 ? -5.144 -3.977 1.703 1.00 96.69 75 ARG A C 1
ATOM 609 O O . ARG A 1 75 ? -6.335 -3.701 1.827 1.00 96.69 75 ARG A O 1
ATOM 616 N N . LEU A 1 76 ? -4.641 -5.199 1.886 1.00 92.94 76 LEU A N 1
ATOM 617 C CA . LEU A 1 76 ? -5.424 -6.363 2.313 1.00 92.94 76 LEU A CA 1
ATOM 618 C C . LEU A 1 76 ? -5.714 -6.313 3.817 1.00 92.94 76 LEU A C 1
ATOM 620 O O . LEU A 1 76 ? -6.860 -6.651 4.183 1.00 92.94 76 LEU A O 1
#

Foldseek 3Di:
DDPVPDDPVVVVCVVPVDDPPDDDDDDLDDPVCVDPPHHDLLCVQQPPVCVPAPDPVDDHDPSNVRSVVVVVVSGD

Secondary structure (DSSP, 8-state):
--GGG--HHHHHHHHH---TT------SS-SGGGSBTB--HHHHHHTTHHHHS--TTSPPPHHHHHHHHHHHHTT-

pLDDT: mean 95.34, std 4.38, range [64.88, 98.19]

Nearest PDB structures (foldseek):
  4bzy-assembly2_B  TM=9.828E-01  e=5.131E-07  Homo sapiens
  5clw-assembly2_B  TM=9.855E-01  e=5.889E-07  Homo sapiens
  7p45-assembly1_A  TM=9.581E-01  e=1.773E-06  Nakaseomyces glabratus CBS 138
  3vu2-assembly2_B  TM=9.459E-01  e=2.873E-06  Oryza sativa Japonica Group
  7p44-assembly2_B  TM=9.644E-01  e=6.130E-06  Nakaseomyces glabratus CBS 138